Protein AF-A0A9W7FZH5-F1 (afdb_monomer)

Secondary structure (DSSP, 8-state):
-HHHHHHHHHHHHGGGGGG--------------TT-SS----HHHHHHHHS----SHHHHT--PPPP-PPPGGGSPPS------

pLDDT: mean 77.63, std 15.19, range [54.34, 97.56]

Sequence (84 aa):
MKLLTFLFALLTLAPATAFFGVSTPTSAFSSTSLSAKHAMKKAAKGHNAYRPKKSRPSDINRKAPSYNLPKDADKPAEYTIGGK

Organism: NCBI:txid722753

Solvent-accessible surface area (backbone atoms only — not comparable to full-atom values): 6035 Å² total; per-residue (Å²): 116,72,67,62,56,51,55,55,54,57,66,66,57,62,69,67,60,78,71,65,66,78,77,68,80,70,78,75,72,78,77,72,67,87,78,60,95,68,81,82,65,57,70,70,57,30,52,70,71,69,53,91,73,85,82,50,67,72,70,68,68,61,71,82,84,88,75,92,70,82,56,76,86,74,54,75,77,93,71,81,87,83,82,130

Radius of gyrat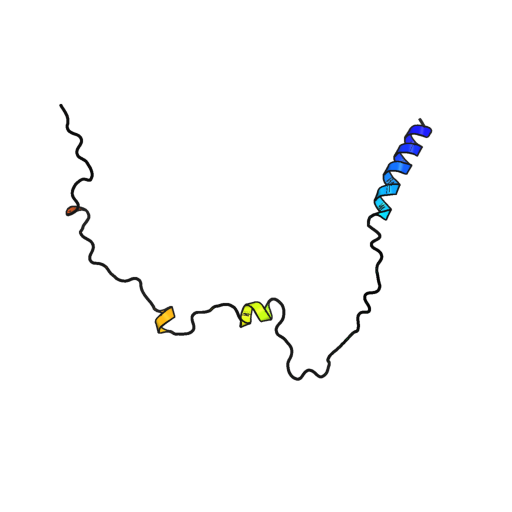ion: 36.18 Å; Cα contacts (8 Å, |Δi|>4): 5; chains: 1; bounding box: 63×71×68 Å

Mean predicted aligned error: 18.15 Å

Structure (mmCIF, N/CA/C/O backbone):
data_AF-A0A9W7FZH5-F1
#
_entry.id   AF-A0A9W7FZH5-F1
#
loop_
_atom_site.group_PDB
_atom_site.id
_atom_site.type_symbol
_atom_site.label_atom_id
_atom_site.label_alt_id
_atom_site.label_comp_id
_atom_site.label_asym_id
_atom_site.label_entity_id
_atom_site.label_seq_id
_atom_site.pdbx_PDB_ins_code
_atom_site.Cartn_x
_atom_site.Cartn_y
_atom_site.Cartn_z
_atom_site.occupancy
_atom_site.B_iso_or_equiv
_atom_site.auth_seq_id
_atom_site.auth_comp_id
_atom_site.auth_asym_id
_atom_site.auth_atom_id
_atom_site.pdbx_PDB_model_num
ATOM 1 N N . MET A 1 1 ? 33.241 58.330 -22.421 1.00 59.25 1 MET A N 1
ATOM 2 C CA . MET A 1 1 ? 32.190 57.287 -22.301 1.00 59.25 1 MET A CA 1
ATOM 3 C C . MET A 1 1 ? 32.651 55.888 -22.724 1.00 59.25 1 MET A C 1
ATOM 5 O O . MET A 1 1 ? 32.146 54.926 -22.172 1.00 59.25 1 MET A O 1
ATOM 9 N N . LYS A 1 2 ? 33.643 55.754 -23.623 1.00 61.84 2 LYS A N 1
ATOM 10 C CA . LYS A 1 2 ? 34.149 54.455 -24.116 1.00 61.84 2 LYS A CA 1
ATOM 11 C C . LYS A 1 2 ? 34.883 53.597 -23.065 1.00 61.84 2 LYS A C 1
ATOM 13 O O . LYS A 1 2 ? 34.854 52.377 -23.149 1.00 61.84 2 LYS A O 1
ATOM 18 N N . LEU A 1 3 ? 35.516 54.225 -22.068 1.00 70.06 3 LEU A N 1
ATOM 19 C CA . LEU A 1 3 ? 36.232 53.520 -20.991 1.00 70.06 3 LEU A CA 1
ATOM 20 C C . LEU A 1 3 ? 35.266 52.829 -20.010 1.00 70.06 3 LEU A C 1
ATOM 22 O O . LEU A 1 3 ? 35.492 51.695 -19.605 1.00 70.06 3 LEU A O 1
ATOM 26 N N . LEU A 1 4 ? 34.152 53.494 -19.685 1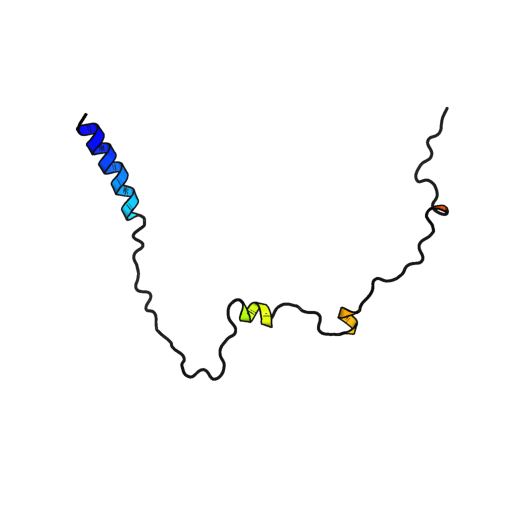.00 68.56 4 LEU A N 1
ATOM 27 C CA . LEU A 1 4 ? 33.129 52.974 -18.773 1.00 68.56 4 LEU A CA 1
ATOM 28 C C . LEU A 1 4 ? 32.393 51.771 -19.383 1.00 68.56 4 LEU A C 1
ATOM 30 O O . LEU A 1 4 ? 32.143 50.784 -18.699 1.00 68.56 4 LEU A O 1
ATOM 34 N N . THR A 1 5 ? 32.122 51.816 -20.691 1.00 68.44 5 THR A N 1
ATOM 35 C CA . THR A 1 5 ? 31.538 50.687 -21.429 1.00 68.44 5 THR A CA 1
ATOM 36 C C . THR A 1 5 ? 32.497 49.498 -21.533 1.00 68.44 5 THR A C 1
ATOM 38 O O . THR A 1 5 ? 32.052 48.357 -21.490 1.00 68.44 5 THR A O 1
ATOM 41 N N . PHE A 1 6 ? 33.811 49.743 -21.614 1.00 68.38 6 PHE A N 1
ATOM 42 C CA . PHE A 1 6 ? 34.824 48.680 -21.652 1.00 68.38 6 PHE A CA 1
ATOM 43 C C . PHE A 1 6 ? 34.947 47.951 -20.304 1.00 68.38 6 PHE A C 1
ATOM 45 O O . PHE A 1 6 ? 35.040 46.727 -20.262 1.00 68.38 6 PHE A O 1
ATOM 52 N N . LEU A 1 7 ? 34.881 48.695 -19.194 1.00 69.69 7 LEU A N 1
ATOM 53 C CA . LEU A 1 7 ? 34.954 48.138 -17.840 1.00 69.69 7 LEU A CA 1
ATOM 54 C C . LEU A 1 7 ? 33.715 47.286 -17.495 1.00 69.69 7 LEU A C 1
ATOM 56 O O . LEU A 1 7 ? 33.835 46.245 -16.851 1.00 69.69 7 LEU A O 1
ATOM 60 N N . PHE A 1 8 ? 32.533 47.686 -17.974 1.00 67.19 8 PHE A N 1
ATOM 61 C CA . PHE A 1 8 ? 31.281 46.945 -17.773 1.00 67.19 8 PHE A CA 1
ATOM 62 C C . PHE A 1 8 ? 31.219 45.644 -18.600 1.00 67.19 8 PHE A C 1
ATOM 64 O O . PHE A 1 8 ? 30.671 44.637 -18.149 1.00 67.19 8 PHE A O 1
ATOM 71 N N . ALA A 1 9 ? 31.836 45.628 -19.787 1.00 67.62 9 ALA A N 1
ATOM 72 C CA . ALA A 1 9 ? 31.952 44.424 -20.613 1.00 67.62 9 ALA A CA 1
ATOM 73 C C . ALA A 1 9 ? 32.925 43.390 -20.009 1.00 67.62 9 ALA A C 1
ATOM 75 O O . ALA A 1 9 ? 32.697 42.187 -20.108 1.00 67.62 9 ALA A O 1
ATOM 76 N N . LEU A 1 10 ? 33.980 43.845 -19.324 1.00 65.50 10 LEU A N 1
ATOM 77 C CA . LEU A 1 10 ? 34.944 42.961 -18.663 1.00 65.50 10 LEU A CA 1
ATOM 78 C C . LEU A 1 10 ? 34.370 42.320 -17.383 1.00 65.50 10 LEU A C 1
ATOM 80 O O . LEU A 1 10 ? 34.651 41.158 -17.095 1.00 65.50 10 LEU A O 1
ATOM 84 N N . LEU A 1 11 ? 33.512 43.042 -16.652 1.00 67.38 11 LEU A N 1
ATOM 85 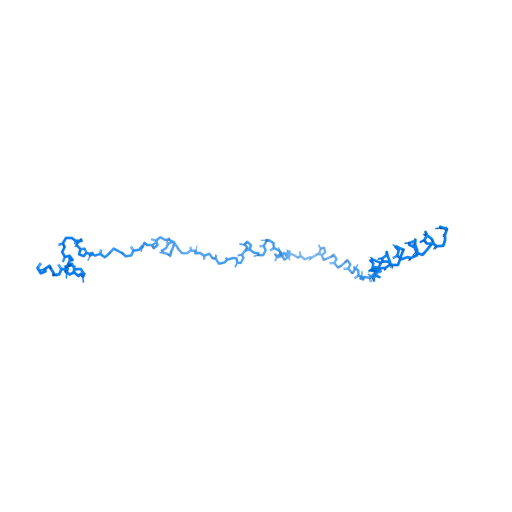C CA . LEU A 1 11 ? 32.861 42.548 -15.432 1.00 67.38 11 LEU A CA 1
ATOM 86 C C . LEU A 1 11 ? 31.765 41.496 -15.707 1.00 67.38 11 LEU A C 1
ATOM 88 O O . LEU A 1 11 ? 31.486 40.659 -14.853 1.00 67.38 11 LEU A O 1
ATOM 92 N N . THR A 1 12 ? 31.168 41.502 -16.903 1.00 63.44 12 THR A N 1
ATOM 93 C CA . THR A 1 12 ? 30.093 40.567 -17.296 1.00 63.44 12 THR A CA 1
ATOM 94 C C . THR A 1 12 ? 30.590 39.290 -17.984 1.00 63.44 12 THR A C 1
ATOM 96 O O . THR A 1 12 ? 29.850 38.310 -18.025 1.00 63.44 12 THR A O 1
ATOM 99 N N . LEU A 1 13 ? 31.844 39.247 -18.461 1.00 59.75 13 LEU A N 1
ATOM 100 C CA . LEU A 1 13 ? 32.448 38.047 -19.064 1.00 59.75 13 LEU A CA 1
ATOM 101 C C . LEU A 1 13 ? 33.075 37.090 -18.026 1.00 59.75 13 LEU A C 1
ATOM 103 O O . LEU A 1 13 ? 33.180 35.891 -18.274 1.00 59.75 13 LEU A O 1
ATOM 107 N N . ALA A 1 14 ? 33.452 37.592 -16.845 1.00 58.88 14 ALA A N 1
ATOM 108 C CA . ALA A 1 14 ? 34.089 36.802 -15.788 1.00 58.88 14 ALA A CA 1
ATOM 109 C C . ALA A 1 14 ? 33.217 35.690 -15.144 1.00 58.88 14 ALA A C 1
ATOM 111 O O . ALA A 1 14 ? 33.773 34.636 -14.838 1.00 58.88 14 ALA A O 1
ATOM 112 N N . PRO A 1 15 ? 31.886 35.827 -14.946 1.00 58.91 15 PRO A N 1
ATOM 113 C CA . PRO A 1 15 ? 31.092 34.760 -14.326 1.00 58.91 15 PRO A CA 1
ATOM 114 C C . PRO A 1 15 ? 30.705 33.621 -15.286 1.00 58.91 15 PRO A C 1
ATOM 116 O O . PRO A 1 15 ? 30.197 32.598 -14.831 1.00 58.91 15 PRO A O 1
ATOM 119 N N . ALA A 1 16 ? 30.955 33.743 -16.596 1.00 57.16 16 ALA A N 1
ATOM 120 C CA . ALA A 1 16 ? 30.613 32.690 -17.558 1.00 57.16 16 ALA A CA 1
ATOM 121 C C . ALA A 1 16 ? 31.528 31.453 -17.451 1.00 57.16 16 ALA A C 1
ATOM 123 O O . ALA A 1 16 ? 31.138 30.366 -17.870 1.00 57.16 16 ALA A O 1
ATOM 124 N N . THR A 1 17 ? 32.721 31.581 -16.856 1.00 59.69 17 THR A N 1
ATOM 125 C CA . THR A 1 17 ? 33.669 30.464 -16.697 1.00 59.69 17 THR A CA 1
ATOM 126 C C . THR A 1 17 ? 33.423 29.622 -15.443 1.00 59.69 17 THR A C 1
ATOM 128 O O . THR A 1 17 ? 33.877 28.483 -15.384 1.00 59.69 17 THR A O 1
ATOM 131 N N . ALA A 1 18 ? 32.640 30.118 -14.477 1.00 57.16 18 ALA A N 1
ATOM 132 C CA . ALA A 1 18 ? 32.328 29.398 -13.237 1.00 57.16 18 ALA A CA 1
ATOM 133 C C . ALA A 1 18 ? 31.385 28.192 -13.442 1.00 57.16 18 ALA A C 1
ATOM 135 O O . ALA A 1 18 ? 31.271 27.345 -12.559 1.00 57.16 18 ALA A O 1
ATOM 136 N N . PHE A 1 19 ? 30.737 28.094 -14.610 1.00 58.06 19 PHE A N 1
ATOM 137 C CA . PHE A 1 19 ? 29.855 26.981 -14.983 1.00 58.06 19 PHE A CA 1
ATOM 138 C C . PHE A 1 19 ? 30.470 26.003 -15.987 1.00 58.06 19 PHE A C 1
ATOM 140 O O . PHE A 1 19 ? 29.829 25.009 -16.330 1.00 58.06 19 PHE A O 1
ATOM 147 N N . PHE A 1 20 ? 31.719 26.210 -16.417 1.00 58.94 20 PHE A N 1
ATOM 148 C CA . PHE A 1 20 ? 32.473 25.159 -17.097 1.00 58.94 20 PHE A CA 1
ATOM 149 C C . PHE A 1 20 ? 32.982 24.184 -16.040 1.00 58.94 20 PHE A C 1
ATOM 151 O O . PHE A 1 20 ? 34.163 24.135 -15.702 1.00 58.94 20 PHE A O 1
ATOM 158 N N . GLY A 1 21 ? 32.042 23.416 -15.485 1.00 59.94 21 GLY A N 1
ATOM 159 C CA . GLY A 1 21 ? 32.364 22.208 -14.756 1.00 59.94 21 GLY A CA 1
ATOM 160 C C . GLY A 1 21 ? 33.268 21.377 -15.650 1.00 59.94 21 GLY A C 1
ATOM 161 O O . GLY A 1 21 ? 32.893 21.033 -16.772 1.00 59.94 21 GLY A O 1
ATOM 162 N N . VAL A 1 22 ? 34.484 21.110 -15.176 1.00 58.56 22 VAL A N 1
ATOM 163 C CA . VAL A 1 22 ? 35.359 20.121 -15.788 1.00 58.56 22 VAL A CA 1
ATOM 164 C C . VAL A 1 22 ? 34.517 18.852 -15.912 1.00 58.56 22 VAL A C 1
ATOM 166 O O . VAL A 1 22 ? 34.116 18.245 -14.919 1.00 58.56 22 VAL A O 1
ATOM 169 N N . SER A 1 23 ? 34.156 18.501 -17.145 1.00 60.38 23 SER A N 1
ATOM 170 C CA . SER A 1 23 ? 33.557 17.211 -17.443 1.00 60.38 23 SER A CA 1
ATOM 171 C C . SER A 1 23 ? 34.694 16.216 -17.301 1.00 60.38 23 SER A C 1
ATOM 173 O O . SER A 1 23 ? 35.345 15.867 -18.285 1.00 60.38 23 SER A O 1
ATOM 175 N N . THR A 1 24 ? 34.994 15.805 -16.067 1.00 64.25 24 THR A N 1
ATOM 176 C CA . THR A 1 24 ? 35.780 14.595 -15.877 1.00 64.25 24 THR A CA 1
ATOM 177 C C . THR A 1 24 ? 35.034 13.512 -16.648 1.00 64.25 24 THR A C 1
ATOM 179 O O . THR A 1 24 ? 33.830 13.331 -16.428 1.00 64.25 24 THR A O 1
ATOM 182 N N . PRO A 1 25 ? 35.674 12.814 -17.601 1.00 58.44 25 PRO A N 1
ATOM 183 C CA . PRO A 1 25 ? 35.099 11.585 -18.093 1.00 58.44 25 PRO A CA 1
ATOM 184 C C . PRO A 1 25 ? 35.101 10.652 -16.885 1.00 58.44 25 PRO A C 1
ATOM 186 O O . PRO A 1 25 ? 36.086 9.977 -16.598 1.00 58.44 25 PRO A O 1
ATOM 189 N N . THR A 1 26 ? 34.007 10.654 -16.119 1.00 60.06 26 THR A N 1
ATOM 190 C CA . THR A 1 26 ? 33.658 9.475 -15.345 1.00 60.06 26 THR A CA 1
ATOM 191 C C . THR A 1 26 ? 33.637 8.383 -16.393 1.00 60.06 26 THR A C 1
ATOM 193 O O . THR A 1 26 ? 32.868 8.445 -17.354 1.00 60.06 26 THR A O 1
ATOM 196 N N . SER A 1 27 ? 34.604 7.475 -16.314 1.00 59.34 27 SER A N 1
ATOM 197 C CA . SER A 1 27 ? 34.608 6.284 -17.133 1.00 59.34 27 SER A CA 1
ATOM 198 C C . SER A 1 27 ? 33.287 5.600 -16.827 1.00 59.34 27 SER A C 1
ATOM 200 O O . SER A 1 27 ? 33.114 4.940 -15.803 1.00 59.34 27 SER A O 1
ATOM 202 N N . ALA A 1 28 ? 32.304 5.834 -17.693 1.00 60.00 28 ALA A N 1
ATOM 203 C CA . ALA A 1 28 ? 31.117 5.029 -17.768 1.00 60.00 28 ALA A CA 1
ATOM 204 C C . ALA A 1 28 ? 31.626 3.667 -18.227 1.00 60.00 28 ALA A C 1
ATOM 206 O O . ALA A 1 28 ? 31.617 3.340 -19.412 1.00 60.00 28 ALA A O 1
ATOM 207 N N . PHE A 1 29 ? 32.144 2.886 -17.278 1.00 58.09 29 PHE A N 1
ATOM 208 C CA . PHE A 1 29 ? 32.174 1.452 -17.402 1.00 58.09 29 PHE A CA 1
ATOM 209 C C . PHE A 1 29 ? 30.722 1.086 -17.650 1.00 58.09 29 PHE A C 1
ATOM 211 O O . PHE A 1 29 ? 29.897 1.046 -16.735 1.00 58.09 29 PHE A O 1
ATOM 218 N N . SER A 1 30 ? 30.396 0.919 -18.928 1.00 58.19 30 SER A N 1
ATOM 219 C CA . SER A 1 30 ? 29.172 0.294 -19.380 1.00 58.19 30 SER A CA 1
ATOM 220 C C . SER A 1 30 ? 29.286 -1.169 -18.975 1.00 58.19 30 SER A C 1
ATOM 222 O O . SER A 1 30 ? 29.513 -2.061 -19.786 1.00 58.19 30 SER A O 1
ATOM 224 N N . SER A 1 31 ? 29.181 -1.411 -17.670 1.00 61.69 31 SER A N 1
ATOM 225 C CA . SER A 1 31 ? 28.988 -2.714 -17.061 1.00 61.69 31 SER A CA 1
ATOM 226 C C . SER A 1 31 ? 27.553 -3.117 -17.369 1.00 61.69 31 SER A C 1
ATOM 228 O O . SER A 1 31 ? 26.693 -3.208 -16.492 1.00 61.69 31 SER A O 1
ATOM 230 N N . THR A 1 32 ? 27.261 -3.284 -18.657 1.00 62.31 32 THR A N 1
ATOM 231 C CA . THR A 1 32 ? 26.019 -3.875 -19.124 1.00 62.31 32 THR A CA 1
ATOM 232 C C . THR A 1 32 ? 26.091 -5.342 -18.742 1.00 62.31 32 THR A C 1
ATOM 234 O O . THR A 1 32 ? 26.634 -6.189 -19.442 1.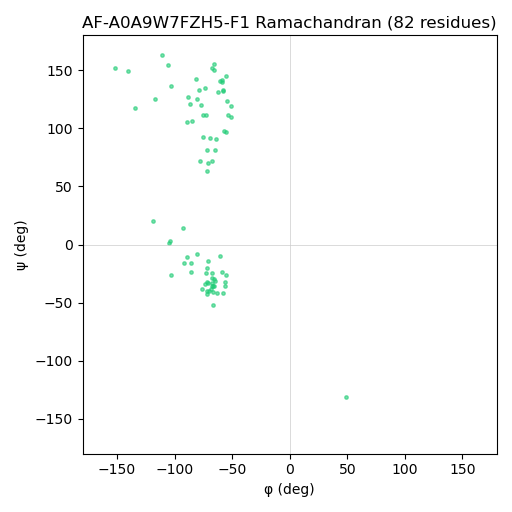00 62.31 32 THR A O 1
ATOM 237 N N . SER A 1 33 ? 25.576 -5.646 -17.553 1.00 60.09 33 SER A N 1
ATOM 238 C CA . SER A 1 33 ? 25.331 -7.016 -17.114 1.00 60.09 33 SER A CA 1
ATOM 239 C C . SER A 1 33 ? 24.157 -7.589 -17.915 1.00 60.09 33 SER A C 1
ATOM 241 O O . SER A 1 33 ? 23.067 -7.808 -17.398 1.00 60.09 33 SER A O 1
ATOM 243 N N . LEU A 1 34 ? 24.385 -7.837 -19.208 1.00 60.94 34 LEU A N 1
ATOM 244 C CA . LEU A 1 34 ? 23.435 -8.476 -20.126 1.00 60.94 34 LEU A CA 1
ATOM 245 C C . LEU A 1 34 ? 23.045 -9.903 -19.679 1.00 60.94 34 LEU A C 1
ATOM 247 O O . LEU A 1 34 ? 22.089 -10.462 -20.205 1.00 60.94 34 LEU A O 1
ATOM 251 N N . SER A 1 35 ? 23.731 -10.463 -18.671 1.00 62.25 35 SER A N 1
ATOM 252 C CA . SER A 1 35 ? 23.550 -11.836 -18.171 1.00 62.25 35 SER A CA 1
ATOM 253 C C . SER A 1 35 ? 23.109 -11.941 -16.704 1.00 62.25 35 SER A C 1
ATOM 255 O O . SER A 1 35 ? 23.280 -12.990 -16.078 1.00 62.25 35 SER A O 1
ATOM 257 N N . ALA A 1 36 ? 22.538 -10.892 -16.105 1.00 67.88 36 ALA A N 1
ATOM 258 C CA . ALA A 1 36 ? 21.938 -11.034 -14.779 1.00 67.88 36 ALA A CA 1
ATOM 259 C C . ALA A 1 36 ? 20.591 -11.778 -14.882 1.00 67.88 36 ALA A C 1
ATOM 261 O O . ALA A 1 36 ? 19.610 -11.221 -15.369 1.00 67.88 36 ALA A O 1
ATOM 262 N N . LYS A 1 37 ? 20.508 -13.020 -14.368 1.00 82.44 37 LYS A N 1
ATOM 263 C CA . LYS A 1 37 ? 19.249 -13.806 -14.324 1.00 82.44 37 LYS A CA 1
ATOM 264 C C . LYS A 1 37 ? 18.105 -13.065 -13.610 1.00 82.44 37 LYS A C 1
ATOM 266 O O . LYS A 1 37 ? 16.934 -13.317 -13.891 1.00 82.44 37 LYS A O 1
ATOM 271 N N . HIS A 1 38 ? 18.433 -12.146 -12.695 1.00 85.62 38 HIS A N 1
ATOM 272 C CA . HIS A 1 38 ? 17.467 -11.354 -11.937 1.00 85.62 38 HIS A CA 1
ATOM 273 C C . HIS A 1 38 ? 17.856 -9.873 -11.896 1.00 85.62 38 HIS A C 1
ATOM 275 O O . HIS A 1 38 ? 18.876 -9.496 -11.321 1.00 85.62 38 HIS A O 1
AT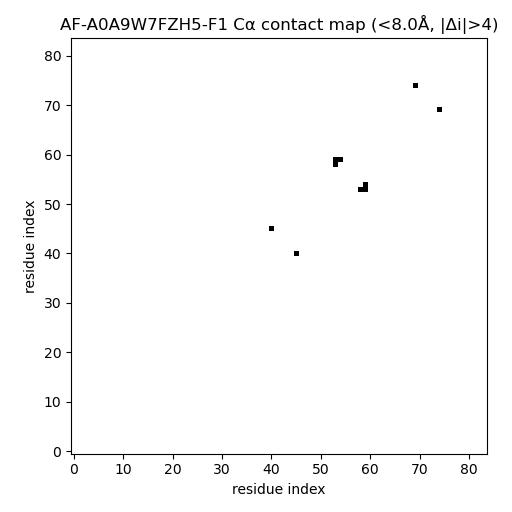OM 281 N N . ALA A 1 39 ? 17.001 -9.018 -12.460 1.00 87.12 39 ALA A N 1
ATOM 282 C CA . ALA A 1 39 ? 17.172 -7.571 -12.398 1.00 87.12 39 ALA A CA 1
ATOM 283 C C . ALA A 1 39 ? 16.840 -7.025 -10.997 1.00 87.12 39 ALA A C 1
ATOM 285 O O . ALA A 1 39 ? 15.803 -7.350 -10.408 1.00 87.12 39 ALA A O 1
ATOM 286 N N . MET A 1 40 ? 17.693 -6.138 -10.481 1.00 89.25 40 MET A N 1
ATOM 287 C CA . MET A 1 40 ? 17.459 -5.471 -9.199 1.00 89.25 40 MET A CA 1
ATOM 288 C C . MET A 1 40 ? 16.233 -4.545 -9.240 1.00 89.25 40 MET A C 1
ATOM 290 O O . MET A 1 40 ? 15.917 -3.922 -10.255 1.00 89.25 40 MET A O 1
ATOM 294 N N . LYS A 1 41 ? 15.565 -4.384 -8.093 1.00 93.06 41 LYS A N 1
ATOM 295 C CA . LYS A 1 41 ? 14.495 -3.392 -7.912 1.00 93.06 41 LYS A CA 1
ATOM 296 C C . LYS A 1 41 ? 15.104 -2.072 -7.430 1.00 93.06 41 LYS A C 1
ATOM 298 O O . LYS A 1 41 ? 15.490 -1.965 -6.272 1.00 93.06 41 LYS A O 1
ATOM 303 N N . LYS A 1 42 ? 15.197 -1.074 -8.310 1.00 93.06 42 LYS A N 1
ATOM 304 C CA . LYS A 1 42 ? 15.707 0.273 -7.991 1.00 93.06 42 LYS A CA 1
ATOM 305 C C . LYS A 1 42 ? 14.593 1.324 -8.048 1.00 93.06 42 LYS A C 1
ATOM 307 O O . LYS A 1 42 ? 13.525 1.068 -8.612 1.00 93.06 42 LYS A O 1
ATOM 312 N N . ALA A 1 43 ? 14.850 2.484 -7.442 1.00 93.50 43 ALA A N 1
ATOM 313 C CA . ALA A 1 43 ? 13.955 3.643 -7.415 1.00 93.50 43 ALA A CA 1
ATOM 314 C C . ALA A 1 43 ? 12.511 3.268 -7.009 1.00 93.50 43 ALA A C 1
ATOM 316 O O . ALA A 1 43 ? 12.298 2.528 -6.043 1.00 93.50 43 ALA A O 1
ATOM 317 N N . ALA A 1 44 ? 11.514 3.718 -7.774 1.00 96.19 44 ALA A N 1
ATOM 318 C CA . ALA A 1 44 ? 10.099 3.479 -7.504 1.00 96.19 44 ALA A CA 1
ATOM 319 C C . ALA A 1 44 ? 9.735 1.986 -7.382 1.00 96.19 44 ALA A C 1
ATOM 321 O O . ALA A 1 44 ? 8.875 1.624 -6.576 1.00 96.19 44 ALA A O 1
ATOM 322 N N . LYS A 1 45 ? 10.415 1.090 -8.118 1.00 95.75 45 LYS A N 1
ATOM 323 C CA . LYS A 1 45 ? 10.173 -0.363 -8.035 1.00 95.75 45 LYS A CA 1
ATOM 324 C C . LYS A 1 45 ? 10.580 -0.930 -6.674 1.00 95.75 45 LYS A C 1
ATOM 326 O O . LYS A 1 45 ? 9.911 -1.828 -6.165 1.00 95.75 45 LYS A O 1
ATOM 331 N N . GLY A 1 46 ? 11.649 -0.396 -6.081 1.00 97.44 46 GLY A N 1
ATOM 332 C CA . GLY A 1 46 ? 12.062 -0.719 -4.716 1.00 97.44 46 GLY A CA 1
ATOM 333 C C . GLY A 1 46 ? 11.044 -0.210 -3.697 1.00 97.44 46 GLY A C 1
ATOM 334 O O . GLY A 1 46 ? 10.520 -0.995 -2.910 1.00 97.44 46 GLY A O 1
ATOM 335 N N . HIS A 1 47 ? 10.679 1.073 -3.777 1.00 97.56 47 HIS A N 1
ATOM 336 C CA . HIS A 1 47 ? 9.707 1.677 -2.856 1.00 97.56 47 HIS A CA 1
ATOM 337 C C . HIS A 1 47 ? 8.357 0.944 -2.883 1.00 97.56 47 HIS A C 1
ATOM 339 O O . HIS A 1 47 ? 7.778 0.649 -1.842 1.00 97.56 47 HIS A O 1
ATOM 345 N N . ASN A 1 48 ? 7.868 0.566 -4.067 1.00 97.31 48 ASN A N 1
ATOM 346 C CA . ASN A 1 48 ? 6.619 -0.182 -4.204 1.00 97.31 48 ASN A CA 1
ATOM 347 C C . ASN A 1 48 ? 6.694 -1.575 -3.543 1.00 97.31 48 ASN A C 1
ATOM 349 O O . ASN A 1 48 ? 5.743 -1.996 -2.873 1.00 97.31 48 ASN A O 1
ATOM 353 N N . ALA A 1 49 ? 7.824 -2.271 -3.708 1.00 96.50 49 ALA A N 1
ATOM 354 C CA . ALA A 1 49 ? 8.021 -3.623 -3.194 1.00 96.50 49 ALA A CA 1
ATOM 355 C C . ALA A 1 49 ? 8.170 -3.670 -1.668 1.00 96.50 49 ALA A C 1
ATOM 357 O O . ALA A 1 49 ? 7.583 -4.546 -1.040 1.00 96.50 49 ALA A O 1
ATOM 358 N N . TYR A 1 50 ? 8.927 -2.737 -1.090 1.00 96.12 50 TYR A N 1
ATOM 359 C CA . TYR A 1 50 ? 9.326 -2.788 0.319 1.00 96.12 50 TYR A CA 1
ATOM 360 C C . TYR A 1 50 ? 8.560 -1.821 1.225 1.00 96.12 50 TYR A C 1
ATOM 362 O O . TYR A 1 50 ? 8.854 -1.756 2.416 1.00 96.12 50 TYR A O 1
ATOM 370 N N . ARG A 1 51 ? 7.576 -1.069 0.707 1.00 96.69 51 ARG A N 1
ATOM 371 C CA . ARG A 1 51 ? 6.757 -0.211 1.576 1.00 96.69 51 ARG A CA 1
ATOM 372 C C . ARG A 1 51 ? 6.056 -1.048 2.661 1.00 96.69 51 ARG A C 1
ATOM 374 O O . ARG A 1 51 ? 5.534 -2.119 2.333 1.00 96.69 51 ARG A O 1
ATOM 381 N N . PRO A 1 52 ? 5.966 -0.556 3.907 1.00 97.31 52 PRO A N 1
ATOM 382 C CA . PRO A 1 52 ? 5.182 -1.203 4.953 1.00 97.31 52 PRO A CA 1
ATOM 383 C C . PRO A 1 52 ? 3.710 -1.339 4.542 1.00 97.31 52 PRO A C 1
ATOM 385 O O . PRO A 1 52 ? 3.101 -0.386 4.055 1.00 97.31 52 PRO A O 1
ATOM 388 N N . LYS A 1 53 ? 3.130 -2.530 4.723 1.00 96.06 53 LYS A N 1
ATOM 389 C CA . LYS A 1 53 ? 1.715 -2.817 4.438 1.00 96.06 53 LYS A CA 1
ATOM 390 C C . LYS A 1 53 ? 1.140 -3.717 5.518 1.00 96.06 53 LYS A C 1
ATOM 392 O O . LYS A 1 53 ? 1.835 -4.584 6.045 1.00 96.06 53 LYS A O 1
ATOM 397 N N . LYS A 1 54 ? -0.154 -3.56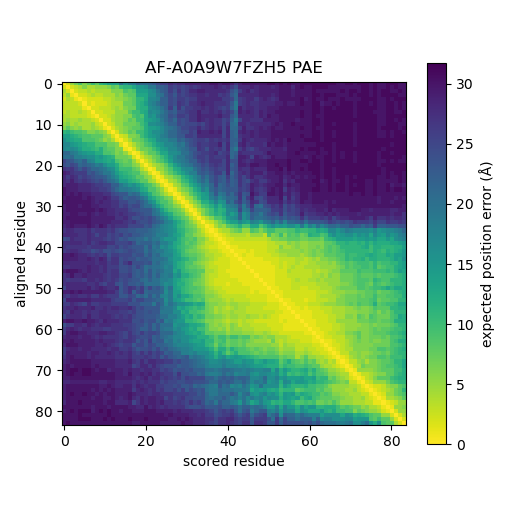6 5.785 1.00 96.75 54 LYS A N 1
ATOM 398 C CA . LYS A 1 54 ? -0.917 -4.565 6.531 1.00 96.75 54 LYS A CA 1
ATOM 399 C C . LYS A 1 54 ? -1.229 -5.728 5.589 1.00 96.75 54 LYS A C 1
ATOM 401 O O . LYS A 1 54 ? -1.832 -5.512 4.544 1.00 96.75 54 LYS A O 1
ATOM 406 N N . SER A 1 55 ? -0.772 -6.935 5.917 1.00 95.12 55 SER A N 1
ATOM 407 C CA . SER A 1 55 ? -0.992 -8.141 5.100 1.00 95.12 55 SER A CA 1
ATOM 408 C C . SER A 1 55 ? -2.072 -9.062 5.663 1.00 95.12 55 SER A C 1
ATOM 410 O O . SER A 1 55 ? -2.690 -9.820 4.922 1.00 95.12 55 SER A O 1
ATOM 412 N N . ARG A 1 56 ? -2.303 -9.017 6.979 1.00 97.06 56 ARG A N 1
ATOM 413 C CA . ARG A 1 56 ? -3.224 -9.921 7.673 1.00 97.06 56 ARG A CA 1
ATOM 414 C C . ARG A 1 56 ? -4.643 -9.336 7.664 1.00 97.06 56 ARG A C 1
ATOM 416 O O . ARG A 1 56 ? -4.803 -8.220 8.162 1.00 97.06 56 ARG A O 1
ATOM 423 N N . PRO A 1 57 ? -5.677 -10.071 7.207 1.00 96.75 57 PRO A N 1
ATOM 424 C CA . PRO A 1 57 ? -7.058 -9.578 7.202 1.00 96.75 57 PRO A CA 1
ATOM 425 C C . PRO A 1 57 ? -7.564 -9.136 8.580 1.00 96.75 57 PRO A C 1
ATOM 427 O O . PRO A 1 57 ? -8.257 -8.133 8.686 1.00 96.75 57 PRO A O 1
ATOM 430 N N . SER A 1 58 ? -7.159 -9.824 9.653 1.00 96.44 58 SER A N 1
ATOM 431 C CA . SER A 1 58 ? -7.511 -9.428 11.023 1.00 96.44 58 SER A CA 1
ATOM 432 C C . SER A 1 58 ? -6.912 -8.084 11.443 1.00 96.44 58 SER A C 1
ATOM 434 O O . SER A 1 58 ? -7.526 -7.372 12.227 1.00 96.44 58 SER A O 1
ATOM 436 N N . ASP A 1 59 ? -5.730 -7.729 10.925 1.00 95.94 59 ASP A N 1
ATOM 437 C CA . ASP A 1 59 ? -5.091 -6.436 11.182 1.00 95.94 59 ASP A CA 1
ATOM 438 C C . ASP A 1 59 ? -5.751 -5.318 10.363 1.00 95.94 59 ASP A C 1
ATOM 440 O O . ASP A 1 59 ? -5.951 -4.217 10.862 1.00 95.94 59 ASP A O 1
ATOM 444 N N . ILE A 1 60 ? -6.136 -5.620 9.120 1.00 97.44 60 ILE A N 1
ATOM 445 C CA . ILE A 1 60 ? -6.838 -4.684 8.230 1.00 97.44 60 ILE A CA 1
ATOM 446 C C . ILE A 1 60 ? -8.239 -4.366 8.766 1.00 97.44 60 ILE A C 1
ATOM 448 O O . ILE A 1 60 ? -8.658 -3.214 8.751 1.00 97.44 60 ILE A O 1
ATOM 452 N N . ASN A 1 61 ? -8.943 -5.378 9.274 1.00 96.50 61 ASN A N 1
ATOM 453 C CA . ASN A 1 61 ? -10.339 -5.269 9.693 1.00 96.50 61 ASN A CA 1
ATOM 454 C C . ASN A 1 61 ? -10.508 -4.919 11.181 1.00 96.50 61 ASN A C 1
ATOM 456 O O . ASN A 1 61 ? -11.606 -5.082 11.721 1.00 96.50 61 ASN A O 1
ATOM 460 N N . ARG A 1 62 ? -9.451 -4.463 11.873 1.00 95.38 62 ARG A N 1
ATOM 461 C CA . ARG A 1 62 ? -9.597 -3.972 13.251 1.00 95.38 62 ARG A CA 1
ATOM 462 C C . ARG A 1 62 ? -10.515 -2.754 13.257 1.00 95.38 62 ARG A C 1
ATOM 464 O O . ARG A 1 62 ? -10.316 -1.813 12.494 1.00 95.38 62 ARG A O 1
ATOM 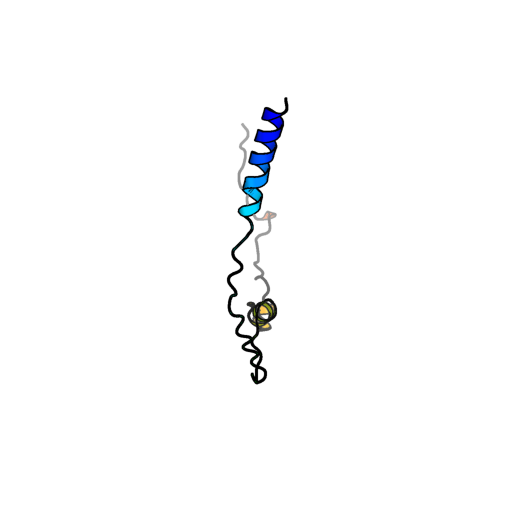471 N N . LYS A 1 63 ? -11.498 -2.766 14.152 1.00 94.62 63 LYS A N 1
ATOM 472 C CA . LYS A 1 63 ? -12.369 -1.621 14.429 1.00 94.62 63 LYS A CA 1
ATOM 473 C C . LYS A 1 63 ? -11.981 -1.004 15.767 1.00 94.62 63 LYS A C 1
ATOM 475 O O . LYS A 1 63 ? -11.424 -1.693 16.624 1.00 94.62 63 LYS A O 1
ATOM 480 N N . ALA A 1 64 ? -12.264 0.285 15.936 1.00 93.75 64 ALA A N 1
ATOM 481 C CA . ALA A 1 64 ? -12.129 0.926 17.238 1.00 93.75 64 ALA A CA 1
ATOM 482 C C . ALA A 1 64 ? -13.032 0.211 18.266 1.00 93.75 64 ALA A C 1
ATOM 484 O O . ALA A 1 64 ? -14.139 -0.205 17.901 1.00 93.75 64 ALA A O 1
ATOM 485 N N . PRO A 1 65 ? -12.586 0.044 19.523 1.00 93.06 65 PRO A N 1
ATOM 486 C CA . PRO A 1 65 ? -13.435 -0.504 20.571 1.00 93.06 65 PRO A CA 1
ATOM 487 C C . PRO A 1 65 ? -14.658 0.390 20.792 1.00 93.06 65 PRO A C 1
ATOM 489 O O . PRO A 1 65 ? -14.546 1.616 20.781 1.00 93.06 65 PRO A O 1
ATOM 492 N N . SER A 1 66 ? -15.820 -0.222 21.013 1.00 92.75 66 SER A N 1
ATOM 493 C CA . SER A 1 66 ? -17.004 0.504 21.469 1.00 92.75 66 SER A CA 1
ATOM 494 C C . SER A 1 66 ? -16.964 0.587 22.992 1.00 92.75 66 SER A C 1
ATOM 496 O O . SER A 1 66 ? -16.913 -0.441 23.668 1.00 92.75 66 SER A O 1
ATOM 498 N N . TYR A 1 67 ? -16.959 1.810 23.518 1.00 89.94 67 TYR A N 1
ATOM 499 C CA . TYR A 1 67 ? -17.089 2.073 24.945 1.00 89.94 67 TYR A CA 1
ATOM 500 C C . TYR A 1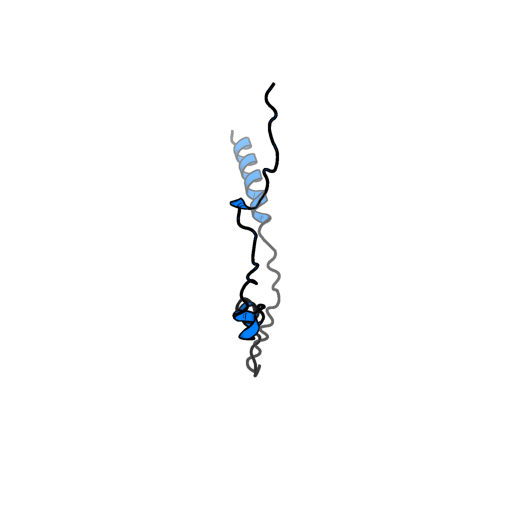 67 ? -18.507 2.560 25.235 1.00 89.94 67 TYR A C 1
ATOM 502 O O . TYR A 1 67 ? -19.029 3.417 24.521 1.00 89.94 67 TYR A O 1
ATOM 510 N N . ASN A 1 68 ? -19.111 2.045 26.306 1.00 87.75 68 ASN A N 1
ATOM 511 C CA . ASN A 1 68 ? -20.344 2.601 26.853 1.00 87.75 68 ASN A CA 1
ATOM 512 C C . ASN A 1 68 ? -19.988 3.886 27.604 1.00 87.75 68 ASN A C 1
ATOM 514 O O . ASN A 1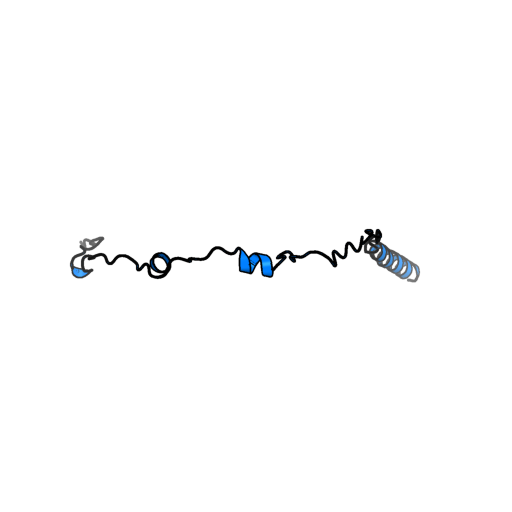 68 ? -19.587 3.837 28.766 1.00 87.75 68 ASN A O 1
ATOM 518 N N . LEU A 1 69 ? -20.058 5.021 26.913 1.00 85.69 69 LEU A N 1
ATOM 519 C CA . LEU A 1 69 ? -19.848 6.323 27.538 1.00 85.69 69 LEU A CA 1
ATOM 520 C C . LEU A 1 69 ? -21.139 6.777 28.243 1.00 85.69 69 LEU A C 1
ATOM 522 O O . LEU A 1 69 ? -22.228 6.530 27.713 1.00 85.69 69 LEU A O 1
ATOM 526 N N . PRO A 1 70 ? -21.040 7.435 29.416 1.00 84.00 70 PRO A N 1
ATOM 527 C CA . PRO A 1 70 ? -22.177 8.118 30.026 1.00 84.00 70 PRO A CA 1
ATOM 528 C C . PRO A 1 70 ? -22.772 9.118 29.035 1.00 84.00 70 PRO A C 1
ATOM 530 O O . PRO A 1 70 ? -22.033 9.729 28.258 1.00 84.00 70 PRO A O 1
ATOM 533 N N . LYS A 1 71 ? -24.096 9.291 29.047 1.00 83.31 71 LYS A N 1
ATOM 534 C CA . LYS A 1 71 ? -24.724 10.319 28.213 1.00 83.31 71 LYS A CA 1
ATOM 535 C C . LYS A 1 71 ? -24.314 11.686 28.751 1.00 83.31 71 LYS A C 1
ATOM 537 O O . LYS A 1 71 ? -24.117 11.841 29.953 1.00 83.31 71 LYS A O 1
ATOM 542 N N . ASP A 1 72 ? -24.260 12.697 27.888 1.00 76.62 72 ASP A N 1
ATOM 543 C CA . ASP A 1 72 ? -23.916 14.061 28.317 1.00 76.62 72 ASP A CA 1
ATOM 544 C C . ASP A 1 72 ? -24.882 14.606 29.386 1.00 76.62 72 ASP A C 1
ATOM 546 O O . ASP A 1 72 ? -24.494 15.433 30.200 1.00 76.62 72 ASP A O 1
ATOM 550 N N . ALA A 1 73 ? -26.111 14.078 29.442 1.00 71.75 73 ALA A N 1
ATOM 551 C CA . ALA A 1 73 ? -27.095 14.382 30.482 1.00 71.75 73 ALA A CA 1
ATOM 552 C C . ALA A 1 73 ? -26.718 13.859 31.885 1.00 71.75 73 ALA A C 1
ATOM 554 O O . ALA A 1 73 ? -27.190 14.407 32.876 1.00 71.75 73 ALA A O 1
ATOM 555 N N . ASP A 1 74 ? -25.879 12.821 31.972 1.00 79.44 74 ASP A N 1
ATOM 556 C CA . ASP A 1 74 ? -25.407 12.243 33.238 1.00 79.44 74 ASP A CA 1
ATOM 557 C C . ASP A 1 74 ? -24.126 12.936 33.737 1.00 79.44 74 ASP A C 1
ATOM 559 O O . ASP A 1 74 ? -23.683 12.706 34.866 1.00 79.44 74 ASP A O 1
ATOM 563 N N . LYS A 1 75 ? -23.494 13.768 32.897 1.00 83.44 75 LYS A N 1
ATOM 564 C CA . LYS A 1 75 ? -22.284 14.498 33.268 1.00 83.44 75 LYS A CA 1
ATOM 565 C C . LYS A 1 75 ? -22.678 15.741 34.087 1.00 83.44 75 LYS A C 1
ATOM 567 O O . LYS A 1 75 ? -23.457 16.561 33.603 1.00 83.44 75 LYS A O 1
ATOM 572 N N . PRO A 1 76 ? -22.138 15.928 35.305 1.00 85.19 76 PRO A N 1
ATOM 573 C CA . PRO A 1 76 ? -22.380 17.146 36.071 1.00 85.19 76 PRO A CA 1
ATOM 574 C C . PRO A 1 76 ? -21.752 18.363 35.381 1.00 85.19 76 PRO A C 1
ATOM 576 O O . PRO A 1 76 ? -20.772 18.239 34.643 1.00 85.19 76 PRO A O 1
ATOM 579 N N . ALA A 1 77 ? -22.296 19.551 35.650 1.00 85.25 77 ALA A N 1
ATOM 580 C CA . ALA A 1 77 ? -21.729 20.799 35.152 1.00 85.25 77 ALA A CA 1
ATOM 581 C C . ALA A 1 77 ? -20.276 20.961 35.626 1.00 85.25 77 ALA A C 1
ATOM 583 O O . ALA A 1 77 ? -19.977 20.790 36.807 1.00 85.25 77 ALA A O 1
ATOM 584 N N . GLU A 1 78 ? -19.380 21.317 34.704 1.00 85.06 78 GLU A N 1
ATOM 585 C CA . GLU A 1 78 ? -17.952 21.491 35.004 1.00 85.06 78 GLU A CA 1
ATOM 586 C C . GLU A 1 78 ? -17.706 22.664 35.965 1.00 85.06 78 GLU A C 1
ATOM 588 O O . GLU A 1 78 ? -16.773 22.633 36.765 1.00 85.06 78 GLU A O 1
ATOM 593 N N . TYR A 1 79 ? -18.569 23.681 35.928 1.00 83.56 79 TYR A N 1
ATOM 594 C CA . TYR A 1 79 ? -18.577 24.785 36.879 1.00 83.56 79 TYR A CA 1
ATOM 595 C C . TYR A 1 79 ? -19.989 25.359 37.037 1.00 83.56 79 TYR A C 1
ATOM 597 O O . TYR A 1 79 ? -20.807 25.320 36.119 1.00 83.56 79 TYR A O 1
ATOM 605 N N . THR A 1 80 ? -20.271 25.921 38.213 1.00 83.06 80 THR A N 1
ATOM 606 C CA . THR A 1 80 ? -21.493 26.690 38.488 1.00 83.06 80 THR A CA 1
ATOM 607 C C . THR A 1 80 ? -21.097 28.124 38.815 1.00 83.06 80 THR A C 1
ATOM 609 O O . THR A 1 80 ? -20.280 28.349 39.706 1.00 83.06 80 THR A O 1
ATOM 612 N N . ILE A 1 81 ? -21.659 29.102 38.100 1.00 84.75 81 ILE A N 1
ATOM 613 C CA . ILE A 1 81 ? -21.458 30.523 38.410 1.00 84.75 81 ILE A CA 1
ATOM 614 C C . ILE A 1 81 ? -22.478 30.899 39.491 1.00 84.75 81 ILE A C 1
ATOM 616 O O . ILE A 1 81 ? -23.671 30.993 39.216 1.00 84.75 81 ILE A O 1
ATOM 620 N N . GLY A 1 82 ? -22.014 31.069 40.730 1.00 76.69 82 GLY A N 1
ATOM 621 C CA . GLY A 1 82 ? -22.845 31.543 41.837 1.00 76.69 82 GLY A CA 1
ATOM 622 C C . GLY A 1 82 ? -23.150 33.033 41.685 1.00 76.69 82 GLY A C 1
ATOM 623 O O . GLY A 1 82 ? -22.244 33.859 41.795 1.00 76.69 82 GLY A O 1
ATOM 624 N N . GLY A 1 83 ? -24.409 33.377 41.416 1.00 70.44 83 GLY A N 1
ATOM 625 C CA . GLY A 1 83 ? -24.888 34.760 41.439 1.00 70.44 83 GLY A CA 1
ATOM 626 C C . GLY A 1 83 ? -25.135 35.228 42.875 1.00 70.44 83 GLY A C 1
ATOM 627 O O . GLY A 1 83 ? -25.742 34.495 43.655 1.00 70.44 83 GLY A O 1
ATOM 628 N N . LYS A 1 84 ? -24.637 36.422 43.212 1.00 54.34 84 LYS A N 1
ATOM 629 C CA . LYS A 1 84 ? -25.066 37.189 44.391 1.00 54.34 84 LYS A CA 1
ATOM 630 C C . LYS A 1 84 ? -26.400 37.871 44.125 1.00 54.34 84 LYS A C 1
ATOM 632 O O . LYS A 1 84 ? -26.590 38.309 42.969 1.00 54.34 84 LYS A O 1
#

Foldseek 3Di:
DVVVVVVVVVVVVVVVVVPPDPPPPPPPPVPVPVPDPDDDQDDPSVCVVPPDDDDDPCVVPDDDDDDPDDDPVPDDDPDDDDDD